Protein AF-A0A5K1D5S2-F1 (afdb_monomer_lite)

Organism: NCBI:txid210225

Sequence (104 aa):
LAIVAFITMTVYLRTRMHVTLTGANYYLGSIFFSLIILMVNGFPELGMMVLRLPVFHKQREFYFYPAWAYTLTAAIWKIPHSLIESFIWTGLTYYVIGYSPELE

Foldseek 3Di:
DVVVLVVLLVVQAQVPADPDPVNVVSVVVSVVVLVVVLVVVCPVVVVVVVVCVVVVVVCVVVVPDDPVVVVVVVVVVVVVVSVVVVVVSCVSRCVRNPPDPDPD

Structure (mmCIF, N/CA/C/O backbone):
data_AF-A0A5K1D5S2-F1
#
_entry.id   AF-A0A5K1D5S2-F1
#
loop_
_atom_site.group_PDB
_atom_site.id
_atom_site.type_symbol
_atom_site.label_atom_id
_atom_site.label_alt_id
_atom_site.label_comp_id
_atom_site.label_asym_id
_atom_site.label_entity_id
_atom_site.label_seq_id
_atom_site.pdbx_PDB_ins_code
_atom_site.Cartn_x
_atom_site.Cartn_y
_atom_site.Cartn_z
_atom_site.occupancy
_atom_site.B_iso_or_equiv
_atom_site.auth_seq_id
_atom_site.auth_comp_id
_atom_si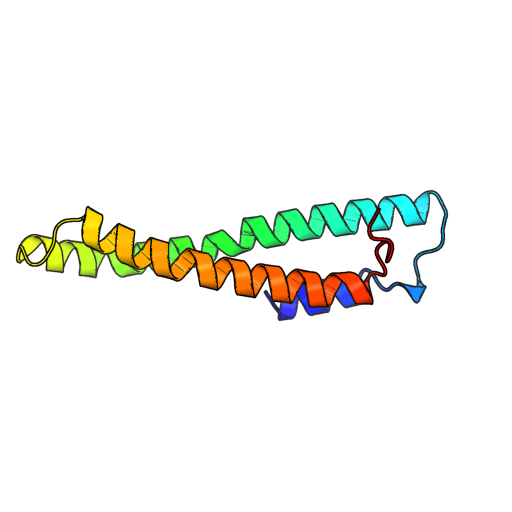te.auth_asym_id
_atom_site.auth_atom_id
_atom_site.pdbx_PDB_model_num
ATOM 1 N N . LEU A 1 1 ? -3.546 3.900 -3.951 1.00 82.31 1 LEU A N 1
ATOM 2 C CA . LEU A 1 1 ? -2.652 2.978 -4.688 1.00 82.31 1 LEU A CA 1
ATOM 3 C C . LEU A 1 1 ? -2.728 3.124 -6.221 1.00 82.31 1 LEU A C 1
ATOM 5 O O . LEU A 1 1 ? -1.691 3.335 -6.832 1.00 82.31 1 LEU A O 1
ATOM 9 N N . ALA A 1 2 ? -3.912 3.094 -6.852 1.00 82.44 2 ALA A N 1
ATOM 10 C CA . ALA A 1 2 ? -4.054 3.111 -8.323 1.00 82.44 2 ALA A CA 1
ATOM 11 C C . ALA A 1 2 ? -3.409 4.316 -9.049 1.00 82.44 2 ALA A C 1
ATOM 13 O O . ALA A 1 2 ? -2.726 4.131 -10.050 1.00 82.44 2 ALA A O 1
ATOM 14 N N . ILE A 1 3 ? -3.565 5.540 -8.529 1.00 85.88 3 ILE A N 1
ATOM 15 C CA . ILE A 1 3 ? -2.942 6.746 -9.117 1.00 85.88 3 ILE A CA 1
ATOM 16 C C . ILE A 1 3 ? -1.411 6.635 -9.085 1.00 85.88 3 ILE A C 1
ATOM 18 O O . ILE A 1 3 ? -0.739 6.898 -10.076 1.00 85.88 3 ILE A O 1
ATOM 22 N N . VAL A 1 4 ? -0.860 6.187 -7.954 1.00 87.50 4 VAL A N 1
ATOM 23 C CA . VAL A 1 4 ? 0.584 5.973 -7.795 1.00 87.50 4 VAL A CA 1
ATOM 24 C C . VAL A 1 4 ? 1.069 4.846 -8.705 1.00 87.50 4 VAL A C 1
ATOM 26 O O . VAL A 1 4 ? 2.144 4.966 -9.286 1.00 87.50 4 VAL A O 1
ATOM 29 N N . ALA A 1 5 ? 0.270 3.794 -8.901 1.00 85.62 5 ALA A N 1
ATOM 30 C CA . ALA A 1 5 ? 0.583 2.726 -9.848 1.00 85.62 5 ALA A CA 1
ATOM 31 C C . ALA A 1 5 ? 0.689 3.281 -11.275 1.00 85.62 5 ALA A C 1
ATOM 33 O O . ALA A 1 5 ? 1.664 3.003 -11.965 1.00 85.62 5 ALA A O 1
ATOM 34 N N . PHE A 1 6 ? -0.247 4.142 -11.682 1.00 86.31 6 PHE A N 1
ATOM 35 C CA . PHE A 1 6 ? -0.234 4.788 -12.997 1.00 86.31 6 PHE A CA 1
ATOM 36 C C . PHE A 1 6 ? 0.972 5.722 -13.195 1.00 86.31 6 PHE A C 1
ATOM 38 O O . PHE A 1 6 ? 1.611 5.725 -14.248 1.00 86.31 6 PHE A O 1
ATOM 45 N N . ILE A 1 7 ? 1.346 6.484 -12.165 1.00 87.06 7 ILE A N 1
ATOM 46 C CA . ILE A 1 7 ? 2.575 7.291 -12.188 1.00 87.06 7 ILE A CA 1
ATOM 47 C C . ILE A 1 7 ? 3.807 6.377 -12.307 1.00 87.06 7 ILE A C 1
ATOM 49 O O . ILE A 1 7 ? 4.674 6.612 -13.139 1.00 87.06 7 ILE A O 1
ATOM 53 N N . THR A 1 8 ? 3.866 5.287 -11.542 1.00 85.75 8 THR A N 1
ATOM 54 C CA . THR A 1 8 ? 4.998 4.339 -11.575 1.00 85.75 8 THR A CA 1
ATOM 55 C C . THR A 1 8 ? 5.151 3.690 -12.949 1.00 85.75 8 THR A C 1
ATOM 57 O O . THR A 1 8 ? 6.253 3.633 -13.488 1.00 85.75 8 THR A O 1
ATOM 60 N N . MET A 1 9 ? 4.039 3.262 -13.546 1.00 84.19 9 MET A N 1
ATOM 61 C CA . MET A 1 9 ? 3.981 2.725 -14.905 1.00 84.19 9 MET A CA 1
ATOM 62 C C . MET A 1 9 ? 4.556 3.682 -15.944 1.00 84.19 9 MET A C 1
ATOM 64 O O . MET A 1 9 ? 5.321 3.267 -16.808 1.00 84.19 9 MET A O 1
ATOM 68 N N . THR A 1 10 ? 4.164 4.955 -15.880 1.00 84.19 10 THR A N 1
ATOM 69 C CA . THR A 1 10 ? 4.601 5.955 -16.862 1.00 84.19 10 THR A CA 1
ATOM 70 C C . THR A 1 10 ? 6.067 6.338 -16.679 1.00 84.19 10 THR A C 1
ATOM 72 O O . THR A 1 10 ? 6.744 6.625 -17.663 1.00 84.19 10 THR A O 1
ATOM 75 N N . VAL A 1 11 ? 6.585 6.285 -15.448 1.00 84.62 11 VAL A N 1
ATOM 76 C CA . VAL A 1 11 ? 8.002 6.534 -15.149 1.00 84.62 11 VAL A CA 1
ATOM 77 C C . VAL A 1 11 ? 8.892 5.380 -15.629 1.00 84.62 11 VAL A C 1
ATOM 79 O O . VAL A 1 11 ? 9.933 5.628 -16.236 1.00 84.62 11 VAL A O 1
ATOM 82 N N . TYR A 1 12 ? 8.480 4.129 -15.411 1.00 80.50 12 TYR A N 1
ATOM 83 C CA . TYR A 1 12 ? 9.258 2.925 -15.736 1.00 80.50 12 TYR A CA 1
ATOM 84 C C . TYR A 1 12 ? 8.717 2.189 -16.971 1.00 80.50 12 TYR A C 1
ATOM 86 O O . TYR A 1 12 ? 8.436 0.993 -16.935 1.00 80.50 12 TYR A O 1
ATOM 94 N N . LEU A 1 13 ? 8.565 2.904 -18.086 1.00 77.69 13 LEU A N 1
ATOM 95 C CA . LEU A 1 13 ? 8.067 2.331 -19.339 1.00 77.69 13 LEU A CA 1
ATOM 96 C C . LEU A 1 13 ? 9.052 1.328 -19.960 1.00 77.69 13 LEU A C 1
ATOM 98 O O . LEU A 1 13 ? 10.201 1.671 -20.258 1.00 77.69 13 LEU A O 1
ATOM 102 N N . ARG A 1 14 ? 8.551 0.129 -20.288 1.00 68.06 14 ARG A N 1
ATOM 103 C CA . ARG A 1 14 ? 9.293 -0.943 -20.978 1.00 68.06 14 ARG A CA 1
ATOM 104 C C . ARG A 1 14 ? 10.056 -0.471 -22.221 1.00 68.06 14 ARG A C 1
ATOM 106 O O . ARG A 1 14 ? 11.182 -0.897 -22.451 1.00 68.06 14 ARG A O 1
ATOM 113 N N . THR A 1 15 ? 9.485 0.438 -23.013 1.00 63.94 15 THR A N 1
ATOM 114 C CA . THR A 1 15 ? 10.090 0.958 -24.256 1.00 63.94 15 THR A CA 1
ATOM 115 C C . THR A 1 15 ? 11.397 1.727 -24.048 1.00 63.94 15 THR A C 1
ATOM 117 O O . THR A 1 15 ? 12.104 1.983 -25.017 1.00 63.94 15 THR A O 1
ATOM 120 N N . ARG A 1 16 ? 11.730 2.116 -22.811 1.00 63.31 16 ARG A N 1
ATOM 121 C CA . ARG A 1 16 ? 12.975 2.822 -22.471 1.00 63.31 16 ARG A CA 1
ATOM 122 C C . ARG A 1 16 ? 14.040 1.916 -21.844 1.00 63.31 16 ARG A C 1
ATOM 124 O O . ARG A 1 16 ? 15.164 2.375 -21.654 1.00 63.31 16 ARG A O 1
ATOM 131 N N . MET A 1 17 ? 13.720 0.659 -21.528 1.00 65.19 17 MET A N 1
ATOM 132 C CA . MET A 1 17 ? 14.618 -0.241 -20.799 1.00 65.19 17 MET A CA 1
ATOM 133 C C . MET A 1 17 ? 15.308 -1.233 -21.739 1.00 65.19 17 MET A C 1
ATOM 135 O O . MET A 1 17 ? 14.737 -2.241 -22.145 1.00 65.19 17 MET A O 1
ATOM 139 N N . HIS A 1 18 ? 16.565 -0.941 -22.074 1.00 69.94 18 HIS A N 1
ATOM 140 C CA . HIS A 1 18 ? 17.458 -1.868 -22.774 1.00 69.94 18 HIS A CA 1
ATOM 141 C C . HIS A 1 18 ? 18.245 -2.737 -21.782 1.00 69.94 18 HIS A C 1
ATOM 143 O O . HIS A 1 18 ? 18.467 -2.331 -20.642 1.00 69.94 18 HIS A O 1
ATOM 149 N N . VAL A 1 19 ? 18.710 -3.911 -22.227 1.00 72.25 19 VAL A N 1
ATOM 150 C CA . VAL A 1 19 ? 19.557 -4.838 -21.447 1.00 72.25 19 VAL A CA 1
ATOM 151 C C . VAL A 1 19 ? 20.988 -4.288 -21.346 1.00 72.25 19 VAL A C 1
ATOM 153 O O . VAL A 1 19 ? 21.935 -4.801 -21.930 1.00 72.25 19 VAL A O 1
ATOM 156 N N . THR A 1 20 ? 21.131 -3.165 -20.652 1.00 81.38 20 THR A N 1
ATOM 157 C CA . THR A 1 20 ? 22.397 -2.498 -20.337 1.00 81.38 20 THR A CA 1
ATOM 158 C C . THR A 1 20 ? 22.489 -2.289 -18.826 1.00 81.38 20 THR A C 1
ATOM 160 O O . THR A 1 20 ? 21.484 -2.376 -18.118 1.00 81.38 20 THR A O 1
ATOM 163 N N . LEU A 1 21 ? 23.683 -1.981 -18.307 1.00 82.19 21 LEU A N 1
ATOM 164 C CA . LEU A 1 21 ? 23.894 -1.701 -16.877 1.00 82.19 21 LEU A CA 1
ATOM 165 C C . LEU A 1 21 ? 22.919 -0.631 -16.341 1.00 82.19 21 LEU A C 1
ATOM 167 O O . LEU A 1 21 ? 22.405 -0.739 -15.230 1.00 82.19 21 LEU A O 1
ATOM 171 N N . THR A 1 22 ? 22.609 0.377 -17.158 1.00 81.00 22 THR A N 1
ATOM 172 C CA . THR A 1 22 ? 21.635 1.423 -16.826 1.00 81.00 22 THR A CA 1
ATOM 173 C C . THR A 1 22 ? 20.209 0.870 -16.732 1.00 81.00 22 THR A C 1
ATOM 175 O O . THR A 1 22 ? 19.475 1.239 -15.820 1.00 81.00 22 THR A O 1
ATOM 178 N N . GLY A 1 23 ? 19.828 -0.059 -17.616 1.00 80.94 23 GLY A N 1
ATOM 179 C CA . GLY A 1 23 ? 18.550 -0.774 -17.551 1.00 80.94 23 GLY A CA 1
ATOM 180 C C . GLY A 1 23 ? 18.396 -1.599 -16.274 1.00 80.94 23 GLY A C 1
ATOM 181 O O . GLY A 1 23 ? 17.353 -1.533 -15.629 1.00 80.94 23 GLY A O 1
ATOM 182 N N . ALA A 1 24 ? 19.452 -2.300 -15.847 1.00 82.25 24 ALA A N 1
ATOM 183 C CA . ALA A 1 24 ? 19.453 -3.049 -14.587 1.00 82.25 24 ALA A CA 1
ATOM 184 C C . ALA A 1 24 ? 19.188 -2.142 -13.371 1.00 82.25 24 ALA A C 1
ATOM 186 O O . ALA A 1 24 ? 18.375 -2.481 -12.509 1.00 82.25 24 ALA A O 1
ATOM 187 N N . ASN A 1 25 ? 19.797 -0.952 -13.336 1.00 86.62 25 ASN A N 1
ATOM 188 C CA . ASN A 1 25 ? 19.523 0.041 -12.295 1.00 86.62 25 ASN A CA 1
ATOM 189 C C . ASN A 1 25 ? 18.068 0.533 -12.309 1.00 86.62 25 ASN A C 1
ATOM 191 O O . ASN A 1 25 ? 17.494 0.734 -11.240 1.00 86.62 25 ASN A O 1
ATOM 195 N N . TYR A 1 26 ? 17.449 0.699 -13.482 1.00 86.44 26 TYR A N 1
ATOM 196 C CA . TYR A 1 26 ? 16.030 1.060 -13.563 1.00 86.44 26 TYR A CA 1
ATOM 197 C C . TYR A 1 26 ? 15.116 -0.050 -13.033 1.00 86.44 26 TYR A C 1
ATOM 199 O O . TYR A 1 26 ? 14.180 0.251 -12.292 1.00 86.44 26 TYR A O 1
ATOM 207 N N . TYR A 1 27 ? 15.412 -1.323 -13.319 1.00 85.62 27 TYR A N 1
ATOM 208 C CA . TYR A 1 27 ? 14.664 -2.444 -12.741 1.00 85.62 27 TYR A CA 1
ATOM 209 C C . TYR A 1 27 ? 14.789 -2.485 -11.215 1.00 85.62 27 TYR A C 1
ATOM 211 O O . TYR A 1 27 ? 13.767 -2.520 -10.527 1.00 85.62 27 TYR A O 1
ATOM 219 N N . LEU A 1 28 ? 16.007 -2.391 -10.673 1.00 88.25 28 LEU A N 1
ATOM 220 C CA . LEU A 1 28 ? 16.229 -2.349 -9.223 1.00 88.25 28 LEU A CA 1
ATOM 221 C C . LEU A 1 28 ? 15.535 -1.143 -8.571 1.00 88.25 28 LEU A C 1
ATOM 223 O O . LEU A 1 28 ? 14.876 -1.291 -7.542 1.00 88.25 28 LEU A O 1
ATOM 227 N N . GLY A 1 29 ? 15.613 0.033 -9.202 1.00 89.00 29 GLY A N 1
ATOM 228 C CA . GLY A 1 29 ? 14.927 1.244 -8.751 1.00 89.00 29 GLY A CA 1
ATOM 229 C C . GLY A 1 29 ? 13.405 1.094 -8.737 1.00 89.00 29 GLY A C 1
ATOM 230 O O . GLY A 1 29 ? 12.755 1.513 -7.780 1.00 89.00 29 GLY A O 1
ATOM 231 N N . SER A 1 30 ? 12.834 0.434 -9.748 1.00 89.50 30 SER A N 1
ATOM 232 C CA . SER A 1 30 ? 11.391 0.180 -9.827 1.00 89.50 30 SER A CA 1
ATOM 233 C C . SER A 1 30 ? 10.891 -0.746 -8.710 1.00 89.50 30 SER A C 1
ATOM 235 O O . SER A 1 30 ? 9.848 -0.480 -8.108 1.00 89.50 30 SER A O 1
ATOM 237 N N . ILE A 1 31 ? 11.653 -1.796 -8.380 1.00 88.94 31 ILE A N 1
ATOM 238 C CA . ILE A 1 31 ? 11.312 -2.750 -7.315 1.00 88.94 31 ILE A CA 1
ATOM 239 C C . ILE A 1 31 ? 11.444 -2.070 -5.951 1.00 88.94 31 ILE A C 1
ATOM 241 O O . ILE A 1 31 ? 10.538 -2.165 -5.124 1.00 88.94 31 ILE A O 1
ATOM 245 N N . PHE A 1 32 ? 12.526 -1.316 -5.733 1.00 90.81 32 PHE A N 1
ATOM 246 C CA . PHE A 1 32 ? 12.716 -0.541 -4.509 1.00 90.81 32 PHE A CA 1
ATOM 247 C C . PHE A 1 32 ? 11.578 0.464 -4.294 1.00 90.81 32 PHE A C 1
ATOM 249 O O . PHE A 1 32 ? 10.975 0.505 -3.223 1.00 90.81 32 PHE A O 1
ATOM 256 N N . PHE A 1 33 ? 11.227 1.232 -5.329 1.00 90.00 33 PHE A N 1
ATOM 257 C CA . PHE A 1 33 ? 10.121 2.182 -5.257 1.00 90.00 33 PHE A CA 1
ATOM 258 C C . PHE A 1 33 ? 8.785 1.487 -4.967 1.00 90.00 33 PHE A C 1
ATOM 260 O O . PHE A 1 33 ? 8.016 1.956 -4.128 1.00 90.00 33 PHE A O 1
ATOM 267 N N . SER A 1 34 ? 8.533 0.338 -5.599 1.00 89.25 34 SER A N 1
ATOM 268 C CA . SER A 1 34 ? 7.327 -0.461 -5.361 1.00 89.25 34 SER A CA 1
ATOM 269 C C . SER A 1 34 ? 7.208 -0.909 -3.902 1.00 89.25 34 SER A C 1
ATOM 271 O O . SER A 1 34 ? 6.142 -0.764 -3.306 1.00 89.25 34 SER A O 1
ATOM 273 N N . LEU A 1 35 ? 8.302 -1.381 -3.296 1.00 89.94 35 LEU A N 1
ATOM 274 C CA . LEU A 1 35 ? 8.333 -1.758 -1.880 1.00 89.94 35 LEU A CA 1
ATOM 275 C C . LEU A 1 35 ? 8.045 -0.565 -0.962 1.00 89.94 35 LEU A C 1
ATOM 277 O O . LEU A 1 35 ? 7.245 -0.684 -0.034 1.00 89.94 35 LEU A O 1
ATOM 281 N N . ILE A 1 36 ? 8.646 0.596 -1.239 1.00 91.81 36 ILE A N 1
ATOM 282 C CA . ILE A 1 36 ? 8.418 1.815 -0.452 1.00 91.81 36 ILE A CA 1
ATOM 283 C C . ILE A 1 36 ? 6.953 2.254 -0.531 1.00 91.81 36 ILE A C 1
ATOM 285 O O . ILE A 1 36 ? 6.352 2.546 0.501 1.00 91.81 36 ILE A O 1
ATOM 289 N N . ILE A 1 37 ? 6.348 2.265 -1.721 1.00 89.94 37 ILE A N 1
ATOM 290 C CA . ILE A 1 37 ? 4.937 2.640 -1.884 1.00 89.94 37 ILE A CA 1
ATOM 291 C C . ILE A 1 37 ? 4.008 1.667 -1.155 1.00 89.94 37 ILE A C 1
ATOM 293 O O . ILE A 1 37 ? 3.075 2.114 -0.485 1.00 89.94 37 ILE A O 1
ATOM 297 N N . LEU A 1 38 ? 4.265 0.359 -1.242 1.00 87.81 38 LEU A N 1
ATOM 298 C CA . LEU A 1 38 ? 3.483 -0.647 -0.520 1.00 87.81 38 LEU A CA 1
ATOM 299 C C . LEU A 1 38 ? 3.604 -0.474 1.000 1.00 87.81 38 LEU A C 1
ATOM 301 O O . LEU A 1 38 ? 2.594 -0.535 1.697 1.00 87.81 38 LEU A O 1
ATOM 305 N N . MET A 1 39 ? 4.804 -0.182 1.509 1.00 88.62 39 MET A N 1
ATOM 306 C CA . MET A 1 39 ? 5.020 0.086 2.933 1.00 88.62 39 MET A CA 1
ATOM 307 C C . MET A 1 39 ? 4.291 1.358 3.387 1.00 88.62 39 MET A C 1
ATOM 309 O O . MET A 1 39 ? 3.637 1.367 4.429 1.00 88.62 39 MET A O 1
ATOM 313 N N . VAL A 1 40 ? 4.365 2.431 2.593 1.00 89.81 40 VAL A N 1
ATOM 314 C CA . VAL A 1 40 ? 3.751 3.719 2.938 1.00 89.81 40 VAL A CA 1
ATOM 315 C C . VAL A 1 40 ? 2.219 3.674 2.850 1.00 89.81 40 VAL A C 1
ATOM 317 O O . VAL A 1 40 ? 1.543 4.390 3.591 1.00 89.81 40 VAL A O 1
ATOM 320 N N . ASN A 1 41 ? 1.644 2.801 2.015 1.00 86.38 41 ASN A N 1
ATOM 321 C CA . ASN A 1 41 ? 0.189 2.647 1.905 1.00 86.38 41 ASN A CA 1
ATOM 322 C C . ASN A 1 41 ? -0.480 2.234 3.237 1.00 86.38 41 ASN A C 1
ATOM 324 O O . ASN A 1 41 ? -1.656 2.517 3.446 1.00 86.38 41 ASN A O 1
ATOM 328 N N . GLY A 1 42 ? 0.260 1.643 4.182 1.00 84.50 42 GLY A N 1
ATOM 329 C CA . GLY A 1 42 ? -0.274 1.309 5.507 1.00 84.50 42 GLY A CA 1
ATOM 330 C C . GLY A 1 42 ? -0.516 2.514 6.434 1.00 84.50 42 GLY A C 1
ATOM 331 O O . GLY A 1 42 ? -1.320 2.419 7.362 1.00 84.50 42 GLY A O 1
ATOM 332 N N . PHE A 1 43 ? 0.123 3.670 6.207 1.00 87.81 43 PHE A N 1
ATOM 333 C CA . PHE A 1 43 ? 0.003 4.827 7.113 1.00 87.81 43 PHE A CA 1
ATOM 334 C C . PHE A 1 43 ? -1.407 5.443 7.173 1.00 87.81 43 PHE A C 1
ATOM 336 O O . PHE A 1 43 ? -1.895 5.674 8.285 1.00 87.81 43 PHE A O 1
ATOM 343 N N . PRO A 1 44 ? -2.104 5.699 6.046 1.00 87.12 44 PRO A N 1
ATOM 344 C CA . PRO A 1 44 ? -3.493 6.165 6.073 1.00 87.12 44 PRO A CA 1
ATOM 345 C C . PRO A 1 44 ? -4.424 5.253 6.878 1.00 87.12 44 PRO A C 1
ATOM 347 O O . PRO A 1 44 ? -5.321 5.725 7.579 1.00 87.12 44 PRO A O 1
ATOM 350 N N . GLU A 1 45 ? -4.192 3.942 6.821 1.00 83.25 45 GLU A N 1
ATOM 351 C CA . GLU A 1 45 ? -5.001 2.958 7.530 1.00 83.25 45 GLU A CA 1
ATOM 352 C C . GLU A 1 45 ? -4.845 3.068 9.054 1.00 83.25 45 GLU A C 1
ATOM 354 O O . GLU A 1 45 ? -5.829 2.960 9.794 1.00 83.25 45 GLU A O 1
ATOM 359 N N . LEU A 1 46 ? -3.628 3.358 9.528 1.00 86.19 46 LEU A N 1
ATOM 360 C CA . LEU A 1 46 ? -3.363 3.655 10.938 1.00 86.19 46 LEU A CA 1
ATOM 361 C C . LEU A 1 46 ? -4.107 4.918 11.387 1.00 86.19 46 LEU A C 1
ATOM 363 O O . LEU A 1 46 ? -4.740 4.910 12.442 1.00 86.19 46 LEU A O 1
ATOM 367 N N . GLY A 1 47 ? -4.106 5.973 10.568 1.00 88.81 47 GLY A N 1
ATOM 368 C CA . GLY A 1 47 ? -4.859 7.200 10.853 1.00 88.81 47 GLY A CA 1
ATOM 369 C C . GLY A 1 47 ? -6.362 6.944 11.000 1.00 88.81 47 GLY A C 1
ATOM 370 O O . GLY A 1 47 ? -6.988 7.383 11.966 1.00 88.81 47 GLY A O 1
ATOM 371 N N . MET A 1 48 ? -6.938 6.144 10.100 1.00 86.25 48 MET A N 1
ATOM 372 C CA . MET A 1 48 ? -8.347 5.741 10.183 1.00 86.25 48 MET A CA 1
ATOM 373 C C . MET A 1 48 ? -8.644 4.874 11.409 1.00 86.25 48 MET A C 1
ATOM 375 O O . MET A 1 48 ? -9.737 4.958 11.972 1.00 86.25 48 MET A O 1
ATOM 379 N N . MET A 1 49 ? -7.689 4.051 11.850 1.00 86.31 49 MET A N 1
ATOM 380 C CA . MET A 1 49 ? -7.823 3.287 13.088 1.00 86.31 49 MET A CA 1
ATOM 381 C C . MET A 1 49 ? -7.883 4.220 14.300 1.00 86.31 49 MET A C 1
ATOM 383 O O . MET A 1 49 ? -8.785 4.053 15.120 1.00 86.31 49 MET A O 1
ATOM 387 N N . VAL A 1 50 ? -7.016 5.239 14.363 1.00 88.62 50 VAL A N 1
ATOM 388 C CA . VAL A 1 50 ? -7.018 6.259 15.429 1.00 88.62 50 VAL A CA 1
ATOM 389 C C . VAL A 1 50 ? -8.362 6.978 15.523 1.00 88.62 50 VAL A C 1
ATOM 391 O O . VAL A 1 50 ? -8.911 7.116 16.614 1.00 88.62 50 VAL A O 1
ATOM 394 N N . LEU A 1 51 ? -8.958 7.341 14.387 1.00 90.56 51 LEU A N 1
ATOM 395 C CA . LEU A 1 51 ? -10.283 7.971 14.354 1.00 90.56 51 LEU A CA 1
ATOM 396 C C . LEU A 1 51 ? -11.411 7.066 14.884 1.00 90.56 51 LEU A C 1
ATOM 398 O O . LEU A 1 51 ? -12.436 7.568 15.341 1.00 90.56 51 LEU A O 1
ATOM 402 N N . ARG A 1 52 ? -11.238 5.737 14.858 1.00 84.94 52 ARG A N 1
ATOM 403 C CA . ARG A 1 52 ? -12.218 4.765 15.380 1.00 84.94 52 ARG A CA 1
ATOM 404 C C . ARG A 1 52 ? -12.039 4.451 16.870 1.00 84.94 52 ARG A C 1
ATOM 406 O O . ARG A 1 52 ? -12.978 3.935 17.478 1.00 84.94 52 ARG A O 1
ATOM 413 N N . LEU A 1 53 ? -10.894 4.782 17.480 1.00 87.12 53 LEU A N 1
ATOM 414 C CA . LEU A 1 53 ? -10.661 4.577 18.918 1.00 87.12 53 LEU A CA 1
ATOM 415 C C . LEU A 1 53 ? -11.735 5.190 19.842 1.00 87.12 53 LEU A C 1
ATOM 417 O O . LEU A 1 53 ? -12.146 4.488 20.766 1.00 87.12 53 LEU A O 1
ATOM 421 N N . PRO A 1 54 ? -12.234 6.430 19.657 1.00 86.62 54 PRO A N 1
ATOM 422 C CA . PRO A 1 54 ? -13.234 6.990 20.573 1.00 86.62 54 PRO A CA 1
ATOM 423 C C . PRO A 1 54 ? -14.546 6.191 20.581 1.00 86.62 54 PRO A C 1
ATOM 425 O O . PRO A 1 54 ? -15.147 5.998 21.638 1.00 86.62 54 PRO A O 1
ATOM 428 N N . VAL A 1 55 ? -14.969 5.666 19.425 1.00 85.19 55 VAL A N 1
ATOM 429 C CA . VAL A 1 55 ? -16.155 4.799 19.321 1.00 85.19 55 VAL A CA 1
ATOM 430 C C . VAL A 1 55 ? -15.914 3.478 20.049 1.00 85.19 55 VAL A C 1
ATOM 432 O O . VAL A 1 55 ? -16.765 3.038 20.818 1.00 85.19 55 VAL A O 1
ATOM 435 N N . PHE A 1 56 ? -14.730 2.889 19.870 1.00 85.31 56 PHE A N 1
ATOM 436 C CA . PHE A 1 56 ? -14.330 1.671 20.570 1.00 85.31 56 PHE A CA 1
ATOM 437 C C . PHE A 1 56 ? -14.321 1.853 22.096 1.00 85.31 56 PHE A C 1
ATOM 439 O O . PHE A 1 56 ? -14.855 1.015 22.822 1.00 85.31 56 PHE A O 1
ATOM 446 N N . HIS A 1 57 ? -13.763 2.960 22.595 1.00 84.06 57 HIS A N 1
ATOM 447 C CA . HIS A 1 57 ? -13.758 3.256 24.028 1.00 84.06 57 HIS A CA 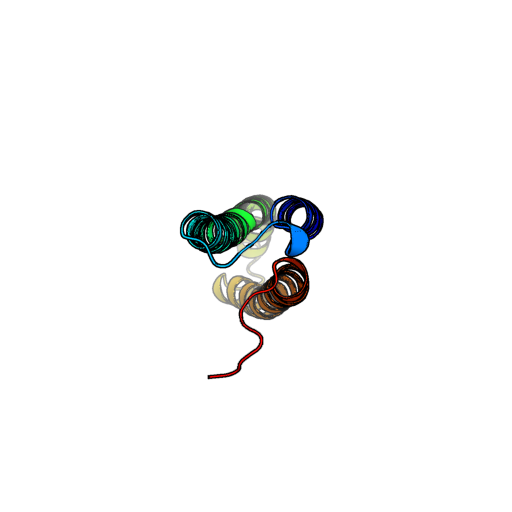1
ATOM 448 C C . HIS A 1 57 ? -15.176 3.377 24.590 1.00 84.06 57 HIS A C 1
ATOM 450 O O . HIS A 1 57 ? -15.465 2.766 25.616 1.00 84.06 57 HIS A O 1
ATOM 456 N N . LYS A 1 58 ? -16.079 4.049 23.868 1.00 85.00 58 LYS A N 1
ATOM 457 C CA . LYS A 1 58 ? -17.487 4.174 24.259 1.00 85.00 58 LYS A CA 1
ATOM 458 C C . LYS A 1 58 ? -18.216 2.826 24.272 1.00 85.00 58 LYS A C 1
ATOM 460 O O . LYS A 1 58 ? -18.964 2.534 25.196 1.00 85.00 58 LYS A O 1
ATOM 465 N N . GLN A 1 59 ? -17.981 1.970 23.279 1.00 84.56 59 GLN A N 1
ATOM 466 C CA . GLN A 1 59 ? -18.574 0.628 23.224 1.00 84.56 59 GLN A CA 1
ATOM 467 C C . GLN A 1 59 ? -18.052 -0.297 24.335 1.00 84.56 59 GLN A C 1
ATOM 469 O O . GLN A 1 59 ? -18.810 -1.107 24.871 1.00 84.56 59 GLN A O 1
ATOM 474 N N . ARG A 1 60 ? -16.775 -0.151 24.710 1.00 82.50 60 ARG A N 1
ATOM 475 C CA . ARG A 1 60 ? -16.157 -0.881 25.823 1.00 82.50 60 ARG A CA 1
ATOM 476 C C . ARG A 1 60 ? -16.743 -0.472 27.174 1.00 82.50 60 ARG A C 1
ATOM 478 O O . ARG A 1 60 ? -16.954 -1.338 28.014 1.00 82.50 60 ARG A O 1
ATOM 485 N N . GLU A 1 61 ? -17.014 0.816 27.379 1.00 83.75 61 GLU A N 1
ATOM 486 C CA . GLU A 1 61 ? -17.638 1.330 28.611 1.00 83.75 61 GLU A CA 1
ATOM 487 C C . GLU A 1 61 ? -19.054 0.782 28.831 1.00 83.75 61 GLU A C 1
ATOM 489 O O . GLU A 1 61 ? -19.449 0.536 29.966 1.00 83.75 61 GLU A O 1
ATOM 494 N N . PHE A 1 62 ? -19.791 0.511 27.752 1.00 82.44 62 PHE A N 1
ATOM 495 C CA . PHE A 1 62 ? -21.098 -0.149 27.812 1.00 82.44 62 PHE A CA 1
ATOM 496 C C . PHE A 1 62 ? -21.024 -1.688 27.888 1.00 82.44 62 PHE A C 1
ATOM 498 O O . PHE A 1 62 ? -22.053 -2.349 27.774 1.00 82.44 62 PHE A O 1
ATOM 505 N N . TYR A 1 63 ? -19.833 -2.274 28.076 1.00 78.06 63 TYR A N 1
ATOM 506 C CA . TYR A 1 63 ? -19.606 -3.723 28.203 1.00 78.06 63 TYR A CA 1
ATOM 507 C C . TYR A 1 63 ? -20.136 -4.584 27.036 1.00 78.06 63 TYR A C 1
ATOM 509 O O . TYR A 1 63 ? -20.356 -5.781 27.208 1.00 78.06 63 TYR A O 1
ATOM 517 N N . PHE A 1 64 ? -20.312 -4.023 25.833 1.00 77.25 64 PHE A N 1
ATOM 518 C CA . PHE A 1 64 ? -20.901 -4.772 24.716 1.00 77.25 64 PHE A CA 1
ATOM 519 C C . PHE A 1 64 ? -20.004 -5.902 24.185 1.00 77.25 64 PHE A C 1
ATOM 521 O O . PHE A 1 64 ? -20.504 -6.978 23.861 1.00 77.25 64 PHE A O 1
ATOM 528 N N . TYR A 1 65 ? -18.693 -5.670 24.052 1.00 75.56 65 TYR A N 1
ATOM 529 C CA . TYR A 1 65 ? -17.756 -6.667 23.518 1.00 75.56 65 TYR A CA 1
ATOM 530 C C . TYR A 1 65 ? -16.329 -6.478 24.048 1.00 75.56 65 TYR A C 1
ATOM 532 O O . TYR A 1 65 ? -15.881 -5.345 24.252 1.00 75.56 65 TYR A O 1
ATOM 540 N N . PRO A 1 66 ? -15.577 -7.579 24.235 1.00 81.19 66 PRO A N 1
ATOM 541 C CA . PRO A 1 66 ? -14.177 -7.523 24.625 1.00 81.19 66 PRO A CA 1
ATOM 542 C C . PRO A 1 66 ? -13.295 -7.007 23.477 1.00 81.19 66 PRO A C 1
ATOM 544 O O . PRO A 1 66 ? -13.584 -7.208 22.296 1.00 81.19 66 PRO A O 1
ATOM 547 N N . ALA A 1 67 ? -12.168 -6.383 23.830 1.00 79.12 67 ALA A N 1
ATOM 548 C CA . ALA A 1 67 ? -11.254 -5.742 22.879 1.00 79.12 67 ALA A CA 1
ATOM 549 C C . ALA A 1 67 ? -10.766 -6.677 21.757 1.00 79.12 67 ALA A C 1
ATOM 551 O O . ALA A 1 67 ? -10.649 -6.254 20.607 1.00 79.12 67 ALA A O 1
ATOM 552 N N . TRP A 1 68 ? -10.535 -7.952 22.083 1.00 82.75 68 TRP A N 1
ATOM 553 C CA . TRP A 1 68 ? -10.014 -8.943 21.142 1.00 82.75 68 TRP A CA 1
ATOM 554 C C . TRP A 1 68 ? -11.000 -9.272 20.010 1.00 82.75 68 TRP A C 1
ATOM 556 O O . TRP A 1 68 ? -10.577 -9.527 18.884 1.00 82.75 68 TRP A O 1
ATOM 566 N N . ALA A 1 69 ? -12.311 -9.232 20.273 1.00 84.38 69 ALA A N 1
ATOM 567 C CA . ALA A 1 69 ? -13.332 -9.570 19.279 1.00 84.38 69 ALA A CA 1
ATOM 568 C C . ALA A 1 69 ? -13.419 -8.493 18.185 1.00 84.38 69 ALA A C 1
ATOM 570 O O . ALA A 1 69 ? -13.547 -8.799 16.996 1.00 84.38 69 ALA A O 1
ATOM 571 N N . TYR A 1 70 ? -13.258 -7.225 18.577 1.00 82.44 70 TYR A N 1
ATOM 572 C CA . TYR A 1 70 ? -13.187 -6.10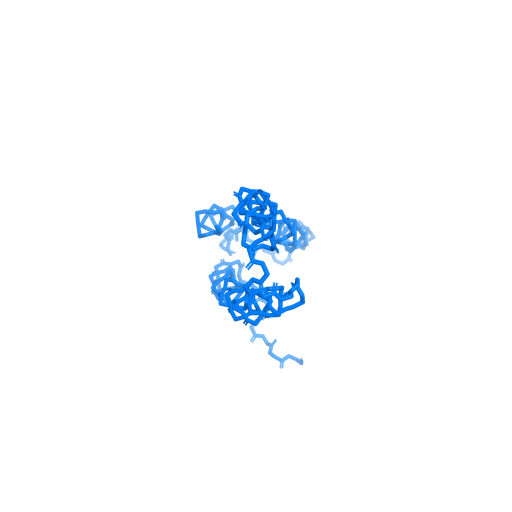3 17.643 1.00 82.44 70 TYR A CA 1
ATOM 573 C C . TYR A 1 70 ? -11.927 -6.172 16.770 1.00 82.44 70 TYR A C 1
ATOM 575 O O . TYR A 1 70 ? -12.006 -6.038 15.547 1.00 82.44 70 TYR A O 1
ATOM 583 N N . THR A 1 71 ? -10.763 -6.445 17.372 1.00 82.75 71 THR A N 1
ATOM 584 C CA . THR A 1 71 ? -9.504 -6.561 16.619 1.00 82.75 71 THR A CA 1
ATOM 585 C C . THR A 1 71 ? -9.495 -7.762 15.681 1.00 82.75 71 THR A C 1
ATOM 587 O O . THR A 1 71 ? -8.987 -7.647 14.570 1.00 82.75 71 THR A O 1
ATOM 590 N N . LEU A 1 72 ? -10.087 -8.890 16.088 1.00 86.88 72 LEU A N 1
ATOM 591 C CA . LEU A 1 72 ? -10.172 -10.097 15.267 1.00 86.88 72 LEU A CA 1
ATOM 592 C C . LEU A 1 72 ? -11.007 -9.850 14.007 1.00 86.88 72 LEU A C 1
ATOM 594 O O . LEU A 1 72 ? -10.563 -10.144 12.901 1.00 86.88 72 LEU A O 1
ATOM 598 N N . THR A 1 73 ? -12.180 -9.237 14.163 1.00 84.75 73 THR A N 1
ATOM 599 C CA . THR A 1 73 ? -13.072 -8.923 13.038 1.00 84.75 73 THR A CA 1
ATOM 600 C C . THR A 1 73 ? -12.412 -7.950 12.058 1.00 84.75 73 THR A C 1
ATOM 602 O O . THR A 1 73 ? -12.466 -8.143 10.844 1.00 84.75 73 THR A O 1
ATOM 605 N N . ALA A 1 74 ? -11.722 -6.929 12.577 1.00 86.06 74 ALA A N 1
ATOM 606 C CA . ALA A 1 74 ? -10.972 -5.993 11.748 1.00 86.06 74 ALA A CA 1
ATOM 607 C C . ALA A 1 74 ? -9.802 -6.674 11.018 1.00 86.06 74 ALA A C 1
ATOM 609 O O . ALA A 1 74 ? -9.597 -6.416 9.836 1.00 86.06 74 ALA A O 1
ATOM 610 N N . ALA A 1 75 ? -9.051 -7.555 11.684 1.00 86.94 75 ALA A N 1
ATOM 611 C CA . ALA A 1 75 ? -7.932 -8.272 11.075 1.00 86.94 75 ALA A CA 1
ATOM 612 C C . ALA A 1 75 ? -8.391 -9.202 9.942 1.00 86.94 75 ALA A C 1
ATOM 614 O O . ALA A 1 75 ? -7.801 -9.181 8.863 1.00 86.94 75 ALA A O 1
ATOM 615 N N . ILE A 1 76 ? -9.482 -9.947 10.153 1.00 91.81 76 ILE A N 1
ATOM 616 C CA . ILE A 1 76 ? -10.059 -10.846 9.141 1.00 91.81 76 ILE A CA 1
ATOM 617 C C . ILE A 1 76 ? -10.435 -10.079 7.872 1.00 91.81 76 ILE A C 1
ATOM 619 O O . ILE A 1 76 ? -10.229 -10.591 6.779 1.00 91.81 76 IL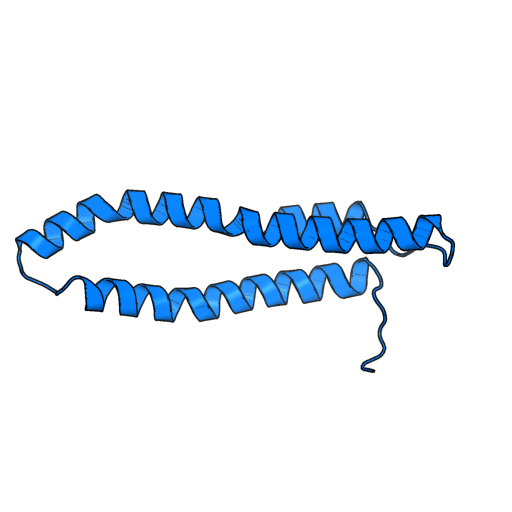E A O 1
ATOM 623 N N . TRP A 1 77 ? -10.952 -8.854 7.996 1.00 88.81 77 TRP A N 1
ATOM 624 C CA . TRP A 1 77 ? -11.320 -8.041 6.835 1.00 88.81 77 TRP A CA 1
ATOM 625 C C . TRP A 1 77 ? -10.123 -7.352 6.160 1.00 88.81 77 TRP A C 1
ATOM 627 O O . TRP A 1 77 ? -10.115 -7.151 4.947 1.00 88.81 77 TRP A O 1
ATOM 637 N N . LYS A 1 78 ? -9.084 -7.006 6.926 1.00 87.12 78 LYS A N 1
ATOM 638 C CA . LYS A 1 78 ? -7.890 -6.321 6.405 1.00 87.12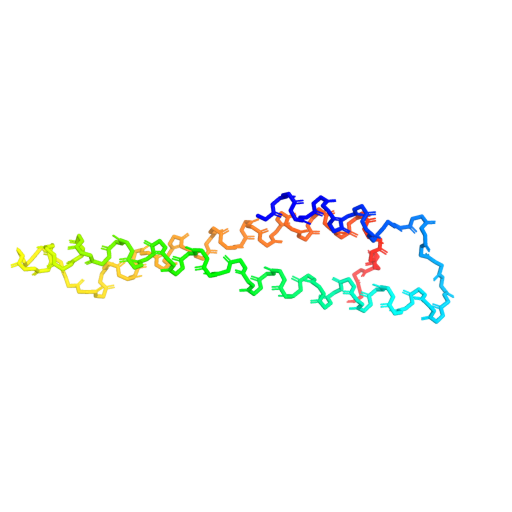 78 LYS A CA 1
ATOM 639 C C . LYS A 1 78 ? -7.022 -7.210 5.517 1.00 87.12 78 LYS A C 1
ATOM 641 O O . LYS A 1 78 ? -6.495 -6.730 4.517 1.00 87.12 78 LYS A O 1
ATOM 646 N N . ILE A 1 79 ? -6.900 -8.497 5.847 1.00 89.62 79 ILE A N 1
ATOM 647 C CA . ILE A 1 79 ? -6.108 -9.465 5.069 1.00 89.62 79 ILE A CA 1
ATOM 648 C C . ILE A 1 79 ? -6.571 -9.552 3.599 1.00 89.62 79 ILE A C 1
ATOM 650 O O . ILE A 1 79 ? -5.751 -9.305 2.713 1.00 89.62 79 ILE A O 1
ATOM 654 N N . PRO A 1 80 ? -7.851 -9.847 3.289 1.00 91.44 80 PRO A N 1
ATOM 655 C CA . PRO A 1 80 ? -8.311 -9.935 1.907 1.00 91.44 80 PRO A CA 1
ATOM 656 C C . PRO A 1 80 ? -8.229 -8.587 1.187 1.00 91.44 80 PRO A C 1
ATOM 658 O O . PRO A 1 80 ? -7.875 -8.553 0.012 1.00 91.44 80 PRO A O 1
ATOM 661 N N . HIS A 1 81 ? -8.484 -7.473 1.880 1.00 89.38 81 HIS A N 1
ATOM 662 C CA . HIS A 1 81 ? -8.342 -6.140 1.294 1.00 89.38 81 HIS A CA 1
ATOM 663 C C . HIS A 1 81 ? -6.898 -5.860 0.845 1.00 89.38 81 HIS A C 1
ATOM 665 O O . HIS A 1 81 ? -6.670 -5.460 -0.295 1.00 89.38 81 HIS A O 1
ATOM 671 N N . SER A 1 82 ? -5.915 -6.134 1.709 1.00 89.31 82 SER A N 1
ATOM 672 C CA . SER A 1 82 ? -4.494 -5.955 1.392 1.00 89.31 82 SER A CA 1
ATOM 673 C C . SER A 1 82 ? -4.032 -6.862 0.243 1.00 89.31 82 SER A C 1
ATOM 675 O O . SER A 1 82 ? -3.288 -6.417 -0.634 1.00 89.31 82 SER A O 1
ATOM 677 N N . LEU A 1 83 ? -4.526 -8.106 0.187 1.00 89.62 83 LEU A N 1
ATOM 678 C CA . LEU A 1 83 ? -4.243 -9.023 -0.921 1.00 89.62 83 LEU A CA 1
ATOM 679 C C . LEU A 1 83 ? -4.778 -8.499 -2.257 1.00 89.62 83 LEU A C 1
ATOM 681 O O . LEU A 1 83 ? -4.054 -8.528 -3.249 1.00 89.62 83 LEU A O 1
ATOM 685 N N . ILE A 1 84 ? -6.012 -7.988 -2.288 1.00 91.31 84 ILE A N 1
ATOM 686 C CA . ILE A 1 84 ? -6.606 -7.413 -3.505 1.00 91.31 84 ILE A CA 1
ATOM 687 C C . ILE A 1 84 ? -5.791 -6.205 -3.977 1.00 91.31 84 ILE A C 1
ATOM 689 O O . ILE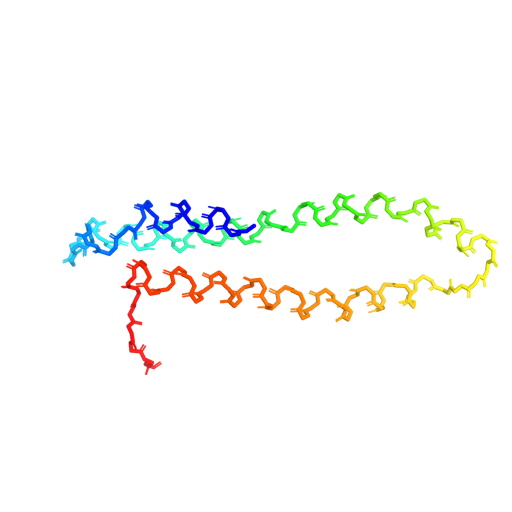 A 1 84 ? -5.478 -6.096 -5.161 1.00 91.31 84 ILE A O 1
ATOM 693 N N . GLU A 1 85 ? -5.401 -5.317 -3.063 1.00 87.94 85 GLU A N 1
ATOM 694 C CA . GLU A 1 85 ? -4.580 -4.152 -3.401 1.00 87.94 85 GLU A CA 1
ATOM 695 C C . GLU A 1 85 ? -3.212 -4.540 -3.976 1.00 87.94 85 GLU A C 1
ATOM 697 O O . GLU A 1 85 ? -2.799 -4.000 -5.006 1.00 87.94 85 GLU A O 1
ATOM 702 N N . SER A 1 86 ? -2.524 -5.497 -3.347 1.00 88.50 86 SER A N 1
ATOM 703 C CA . SER A 1 86 ? -1.232 -6.003 -3.819 1.00 88.50 86 SER A CA 1
ATOM 704 C C . SER A 1 86 ? -1.356 -6.711 -5.173 1.00 88.50 86 SER A C 1
ATOM 706 O O . SER A 1 86 ? -0.526 -6.499 -6.062 1.00 88.50 86 SER A O 1
ATOM 708 N N . PHE A 1 87 ? -2.422 -7.490 -5.373 1.00 89.69 87 PHE A N 1
ATOM 709 C CA . PHE A 1 87 ? -2.704 -8.161 -6.639 1.00 89.69 87 PHE A CA 1
ATOM 710 C C . PHE A 1 87 ? -2.932 -7.156 -7.769 1.00 89.69 87 PHE A C 1
ATOM 712 O O . PHE A 1 87 ? -2.323 -7.274 -8.831 1.00 89.69 87 PHE A O 1
ATOM 719 N N . ILE A 1 88 ? -3.747 -6.123 -7.526 1.00 89.44 88 ILE A N 1
ATOM 720 C CA . ILE A 1 88 ? -3.981 -5.048 -8.495 1.00 89.44 88 ILE A CA 1
ATOM 721 C C . ILE A 1 88 ? -2.668 -4.329 -8.807 1.00 89.44 88 ILE A C 1
ATOM 723 O O . ILE A 1 88 ? -2.357 -4.143 -9.978 1.00 89.44 88 ILE A O 1
ATOM 727 N N . TRP A 1 89 ? -1.873 -3.959 -7.796 1.00 89.31 89 TRP A N 1
ATOM 728 C CA . TRP A 1 89 ? -0.573 -3.311 -8.005 1.00 89.31 89 TRP A CA 1
ATOM 729 C C . TRP A 1 89 ? 0.357 -4.152 -8.877 1.00 89.31 89 TRP A C 1
ATOM 731 O O . TRP A 1 89 ? 0.937 -3.641 -9.835 1.00 89.31 89 TRP A O 1
ATOM 741 N N . THR A 1 90 ? 0.476 -5.439 -8.561 1.00 87.50 90 THR A N 1
ATOM 742 C CA . THR A 1 90 ? 1.370 -6.361 -9.263 1.00 87.50 90 THR A CA 1
ATOM 743 C C . THR A 1 90 ? 0.891 -6.577 -10.691 1.00 87.50 90 THR A C 1
ATOM 745 O O . THR A 1 90 ? 1.665 -6.374 -11.616 1.00 87.50 90 THR A O 1
ATOM 748 N N . GLY A 1 91 ? -0.392 -6.881 -10.902 1.00 86.62 91 GLY A N 1
ATOM 749 C CA . GLY A 1 91 ? -0.950 -7.070 -12.243 1.00 86.62 91 GLY A CA 1
ATOM 750 C C . GLY A 1 91 ? -0.803 -5.830 -13.126 1.00 86.62 91 GLY A C 1
ATOM 751 O O . GLY A 1 91 ? -0.520 -5.935 -14.313 1.00 86.62 91 GLY A O 1
ATOM 752 N N . LEU A 1 92 ? -0.927 -4.643 -12.538 1.00 84.62 92 LEU A N 1
ATOM 753 C CA . LEU A 1 92 ? -0.742 -3.375 -13.228 1.00 84.62 92 LEU A CA 1
ATOM 754 C C . LEU A 1 92 ? 0.736 -3.120 -13.578 1.00 84.62 92 LEU A C 1
ATOM 756 O O . LEU A 1 92 ? 1.077 -2.870 -14.733 1.00 84.62 92 LEU A O 1
ATOM 760 N N . THR A 1 93 ? 1.627 -3.167 -12.593 1.00 85.56 93 THR A N 1
ATOM 761 C CA . THR A 1 93 ? 3.035 -2.783 -12.779 1.00 85.56 93 THR A CA 1
ATOM 762 C C . THR A 1 93 ? 3.843 -3.833 -13.537 1.00 85.56 93 THR A C 1
ATOM 764 O O . THR A 1 93 ? 4.700 -3.470 -14.341 1.00 85.56 93 THR A O 1
ATOM 767 N N . TYR A 1 94 ? 3.535 -5.119 -13.367 1.00 83.62 94 TYR A N 1
ATOM 768 C CA . TYR A 1 94 ? 4.332 -6.216 -13.911 1.00 83.62 94 TYR A CA 1
ATOM 769 C C . TYR A 1 94 ? 4.404 -6.209 -15.440 1.00 83.62 94 TYR A C 1
ATOM 771 O O . TYR A 1 94 ? 5.495 -6.228 -16.017 1.00 83.62 94 TYR A O 1
ATOM 779 N N . TYR A 1 95 ? 3.252 -6.091 -16.105 1.00 78.75 95 TYR A N 1
ATOM 780 C CA . TYR A 1 95 ? 3.199 -6.071 -17.567 1.00 78.75 95 TYR A CA 1
ATOM 781 C C . TYR A 1 95 ? 3.748 -4.774 -18.167 1.00 78.75 95 TYR A C 1
ATOM 783 O O . TYR A 1 95 ? 4.369 -4.802 -19.230 1.00 78.75 95 TYR A O 1
ATOM 791 N N . VAL A 1 96 ? 3.523 -3.638 -17.503 1.00 80.00 96 VAL A N 1
ATOM 792 C CA . VAL A 1 96 ? 3.885 -2.321 -18.047 1.00 80.00 96 VAL A CA 1
ATOM 793 C C . VAL A 1 96 ? 5.379 -2.032 -17.914 1.00 80.00 96 VAL A C 1
ATOM 795 O O . VAL A 1 96 ? 5.975 -1.457 -18.828 1.00 80.00 96 VAL A O 1
ATOM 798 N N . ILE A 1 97 ? 5.991 -2.464 -16.810 1.00 81.69 97 ILE A N 1
ATOM 799 C CA . ILE A 1 97 ? 7.433 -2.328 -16.581 1.00 81.69 97 ILE A CA 1
ATOM 800 C C . ILE A 1 97 ? 8.202 -3.365 -17.413 1.00 81.69 97 ILE A C 1
ATOM 802 O O . ILE A 1 97 ? 9.298 -3.085 -17.894 1.00 81.69 97 ILE A O 1
ATOM 806 N N . GLY A 1 98 ? 7.594 -4.528 -17.674 1.00 76.50 98 GLY A N 1
ATOM 807 C CA . GLY A 1 98 ? 8.202 -5.586 -18.476 1.00 76.50 98 GLY A CA 1
ATOM 808 C C . GLY A 1 98 ? 9.199 -6.422 -17.680 1.00 76.50 98 GLY A C 1
ATOM 809 O O . GLY A 1 98 ? 10.296 -6.682 -18.169 1.00 76.50 98 GLY A O 1
ATOM 810 N N . TYR A 1 99 ? 8.826 -6.825 -16.459 1.00 77.31 99 TYR A N 1
ATOM 811 C CA . TYR A 1 99 ? 9.587 -7.819 -15.692 1.00 77.31 99 TYR A CA 1
ATOM 812 C C . TYR A 1 99 ? 9.667 -9.166 -16.438 1.00 77.31 99 TYR A C 1
ATOM 814 O O . TYR A 1 99 ? 8.947 -9.383 -17.418 1.00 77.31 99 TYR A O 1
ATOM 822 N N . SER A 1 100 ? 10.559 -10.065 -16.001 1.00 72.88 100 SER A N 1
ATOM 823 C CA . SER A 1 100 ? 10.780 -11.356 -16.665 1.00 72.88 100 SER A CA 1
ATOM 824 C C . SER A 1 100 ? 9.477 -12.168 -16.722 1.00 72.88 100 SER A C 1
ATOM 826 O O . SER A 1 100 ? 8.916 -12.455 -15.665 1.00 72.88 100 SER A O 1
ATOM 828 N N . PRO A 1 101 ? 8.989 -12.545 -17.920 1.00 65.25 101 PRO A N 1
ATOM 829 C CA . PRO A 1 101 ? 7.744 -13.299 -18.088 1.00 65.25 101 PRO A CA 1
ATOM 830 C C . PRO A 1 101 ? 7.892 -14.794 -17.766 1.00 65.25 101 PRO A C 1
ATOM 832 O O . PRO A 1 101 ? 6.913 -15.535 -17.832 1.00 65.25 101 PRO A O 1
ATOM 835 N N . GLU A 1 102 ? 9.108 -15.245 -17.466 1.00 67.25 102 GLU A N 1
ATOM 836 C CA . GLU A 1 102 ? 9.415 -16.639 -17.171 1.00 67.25 102 GLU A CA 1
ATOM 837 C C . GLU A 1 102 ? 9.089 -16.953 -15.705 1.00 67.25 102 GLU A C 1
ATOM 839 O O . GLU A 1 102 ? 9.531 -16.262 -14.785 1.00 67.25 102 GLU A O 1
ATOM 844 N N . LEU A 1 103 ? 8.270 -17.991 -15.516 1.00 56.22 103 LEU A N 1
ATOM 845 C CA . LEU A 1 103 ? 8.121 -18.706 -14.253 1.00 56.22 103 LEU A CA 1
ATOM 846 C C . LEU A 1 103 ? 9.304 -19.678 -14.176 1.00 56.22 103 LEU A C 1
ATOM 848 O O . LEU A 1 103 ? 9.192 -20.795 -14.680 1.00 56.22 103 LEU A O 1
ATOM 852 N N . GLU A 1 104 ? 10.443 -19.224 -13.660 1.00 39.41 104 GLU A N 1
ATOM 853 C CA . GLU A 1 104 ? 11.564 -20.120 -13.338 1.00 39.41 104 GLU A CA 1
ATOM 854 C C . GLU A 1 104 ? 11.344 -20.800 -11.979 1.00 39.41 104 GLU A C 1
ATOM 856 O O . GLU A 1 104 ? 10.909 -20.105 -11.027 1.00 39.41 104 GLU A O 1
#

Radius of gyration: 19.6 Å; chains: 1; bounding box: 45×28×53 Å

InterPro domains:
  IPR013525 ABC-2 type transporter, transmembrane domain [PF01061] (3-102)

Secondary structure (DSSP, 8-state):
-HHHHHHHHHHT-GGG--SSHHHHHHHHHHHHHHHHHHHHTHHHHHHHHHHHHHHHHHHHHTT-S-HHHHHHHHHHHHHHHHHHHHHHHHHHHHHHHT------

pLDDT: mean 83.26, std 8.07, range [39.41, 91.81]